Protein AF-A0AAE4AV54-F1 (afdb_monomer_lite)

Secondary structure (DSSP, 8-state):
-PPP--EEEEE-S-HHHHHHHHHHHHHTTS-SEEEEESSHHHHHHHHHHH--SEEEE-PPS-HHHHHHHHHHHHTT--EEEEE--TT-TT---EEEESS--S-HHHHHHHHHHTTPBP-

Foldseek 3Di:
DPDQQQEEEEADLDPVVLVLVVVLCVVLVSHPYYQYHNHLVSSVVSCVPRNYQEYEHADDDDPSVVVSVVVCVVVVRWYKYWDQPPPDDPADIAIETDRDPDPVVSVCVSCVVSRHDHD

pLDDT: mean 72.79, std 17.17, range [37.59, 92.25]

Organism: NCBI:txid649198

Radius of gyration: 13.61 Å; chains: 1; bounding box: 48×27×31 Å

Sequence (119 aa):
MTQPTNAVLLAVDSEALALELDAAVRELGIADDVLLARTADDAFAALLAGGAHLAMISLAPSAARSRLEQTLQGMAVPILRFVPDASRTKSRAGLEPVNLPFSGETLRSALGRLGFATA

Structure (mmCIF, N/CA/C/O backbone):
data_AF-A0AAE4AV54-F1
#
_entry.id   AF-A0AAE4AV54-F1
#
loop_
_atom_site.group_PDB
_atom_site.id
_atom_site.type_symbol
_atom_site.label_atom_id
_atom_site.label_alt_id
_atom_site.label_comp_id
_atom_site.label_asym_id
_atom_site.label_entity_id
_atom_site.label_seq_id
_atom_site.pdbx_PDB_ins_code
_atom_site.Cartn_x
_atom_site.Cartn_y
_atom_site.Cartn_z
_atom_site.occupancy
_atom_site.B_iso_or_equiv
_atom_site.auth_seq_id
_atom_site.auth_comp_id
_atom_site.auth_asym_id
_atom_site.auth_atom_id
_atom_site.pdbx_PDB_model_num
ATOM 1 N N . MET A 1 1 ? -22.421 6.649 10.307 1.00 39.56 1 MET A N 1
ATOM 2 C CA . MET A 1 1 ? -21.032 7.147 10.338 1.00 39.56 1 MET A CA 1
ATOM 3 C C . MET A 1 1 ? -20.149 5.929 10.150 1.00 39.56 1 MET A C 1
ATOM 5 O O . MET A 1 1 ? -19.983 5.172 11.094 1.00 39.56 1 MET A O 1
ATOM 9 N N . THR A 1 2 ? -19.735 5.635 8.920 1.00 45.75 2 THR A N 1
ATOM 10 C CA . THR A 1 2 ? -18.794 4.541 8.649 1.00 45.75 2 THR A CA 1
ATOM 11 C C . THR A 1 2 ? -17.455 4.953 9.247 1.00 45.75 2 THR A C 1
ATOM 13 O O . THR A 1 2 ? -16.938 6.013 8.896 1.00 45.75 2 THR A O 1
ATOM 16 N N . GLN A 1 3 ? -16.957 4.190 10.223 1.00 46.12 3 GLN A N 1
ATOM 17 C CA . GLN A 1 3 ? -15.603 4.386 10.739 1.00 46.12 3 GLN A CA 1
ATOM 18 C C . GLN A 1 3 ? -14.631 4.419 9.550 1.00 46.12 3 GLN A C 1
ATOM 20 O O . GLN A 1 3 ? -14.842 3.662 8.599 1.00 46.12 3 GLN A O 1
ATOM 25 N N . PRO A 1 4 ? -13.610 5.293 9.559 1.00 52.38 4 PRO A N 1
ATOM 26 C CA . PRO A 1 4 ? -12.551 5.195 8.567 1.00 52.38 4 PRO A CA 1
ATOM 27 C C . PRO A 1 4 ? -11.967 3.786 8.673 1.00 52.38 4 PRO A C 1
ATOM 29 O O . PRO A 1 4 ? -11.591 3.363 9.767 1.00 52.38 4 PRO A O 1
ATOM 32 N N . THR A 1 5 ? -11.967 3.042 7.568 1.00 61.62 5 THR A N 1
ATOM 33 C CA . THR A 1 5 ? -11.397 1.697 7.514 1.00 61.62 5 THR A CA 1
ATOM 34 C C . THR A 1 5 ? -9.952 1.800 7.990 1.00 61.62 5 THR A C 1
ATOM 36 O O . THR A 1 5 ? -9.128 2.457 7.349 1.00 61.62 5 THR A O 1
ATOM 39 N N . ASN A 1 6 ? -9.646 1.223 9.155 1.00 77.50 6 ASN A N 1
ATOM 40 C CA . ASN A 1 6 ? -8.295 1.225 9.704 1.00 77.50 6 ASN A CA 1
ATOM 41 C C . ASN A 1 6 ? -7.469 0.165 8.966 1.00 77.50 6 ASN A C 1
ATOM 43 O O . ASN A 1 6 ? -7.160 -0.883 9.528 1.00 77.50 6 ASN A O 1
ATOM 47 N N . ALA A 1 7 ? -7.206 0.416 7.681 1.00 86.94 7 ALA A N 1
ATOM 48 C CA . ALA A 1 7 ? -6.574 -0.521 6.765 1.00 86.94 7 ALA A CA 1
ATOM 49 C C . ALA A 1 7 ? -5.189 -0.039 6.320 1.00 86.94 7 ALA A C 1
ATOM 51 O O . ALA A 1 7 ? -4.997 1.151 6.038 1.00 86.94 7 ALA A O 1
ATOM 52 N N . VAL A 1 8 ? -4.239 -0.967 6.233 1.00 88.44 8 VAL A N 1
ATOM 53 C CA . VAL A 1 8 ? -2.893 -0.740 5.687 1.00 88.44 8 VAL A CA 1
ATOM 54 C C . VAL A 1 8 ? -2.779 -1.402 4.322 1.00 88.44 8 VAL A C 1
ATOM 56 O O . VAL A 1 8 ? -3.096 -2.577 4.172 1.00 88.44 8 VAL A O 1
ATOM 59 N N . LEU A 1 9 ? -2.266 -0.666 3.338 1.00 91.06 9 LEU A N 1
ATOM 60 C CA . LEU A 1 9 ? -1.939 -1.203 2.021 1.00 91.06 9 LEU A CA 1
ATOM 61 C C . LEU A 1 9 ? -0.507 -1.748 2.009 1.00 91.06 9 LEU A C 1
ATOM 63 O O . LEU A 1 9 ? 0.449 -0.996 2.197 1.00 91.06 9 LEU A O 1
ATOM 67 N N . LEU A 1 10 ? -0.353 -3.040 1.732 1.00 90.75 10 LEU A N 1
ATOM 68 C CA . LEU A 1 10 ? 0.925 -3.713 1.513 1.00 90.75 10 LEU A CA 1
ATOM 69 C C . LEU A 1 10 ? 1.108 -3.988 0.017 1.00 90.75 10 LEU A C 1
ATOM 71 O O . LEU A 1 10 ? 0.679 -5.019 -0.486 1.00 90.75 10 LEU A O 1
ATOM 75 N N . ALA A 1 11 ? 1.777 -3.091 -0.702 1.00 91.94 11 ALA A N 1
ATOM 76 C CA . ALA A 1 11 ? 2.137 -3.286 -2.104 1.00 91.94 11 ALA A CA 1
ATOM 77 C C . ALA A 1 11 ? 3.519 -3.963 -2.205 1.00 91.94 11 ALA A C 1
ATOM 79 O O . ALA A 1 11 ? 4.556 -3.293 -2.259 1.00 91.94 11 ALA A O 1
ATOM 80 N N . VAL A 1 12 ? 3.546 -5.297 -2.190 1.00 88.81 12 VAL A N 1
ATOM 81 C CA . VAL A 1 12 ? 4.761 -6.109 -2.016 1.00 88.81 12 VAL A CA 1
ATOM 82 C C . VAL A 1 12 ? 4.764 -7.289 -2.993 1.00 88.81 12 VAL A C 1
ATOM 84 O O . VAL A 1 12 ? 3.879 -8.148 -2.954 1.00 88.81 12 VAL A O 1
ATOM 87 N N . ASP A 1 13 ? 5.781 -7.375 -3.853 1.00 86.12 13 ASP A N 1
ATOM 88 C CA . ASP A 1 13 ? 5.915 -8.479 -4.815 1.00 86.12 13 ASP A CA 1
ATOM 89 C C . ASP A 1 13 ? 6.401 -9.786 -4.156 1.00 86.12 13 ASP A C 1
ATOM 91 O O . ASP A 1 13 ? 6.038 -10.874 -4.598 1.00 86.12 13 ASP A O 1
ATOM 95 N N . SER A 1 14 ? 7.147 -9.691 -3.050 1.00 84.12 14 SER A N 1
ATOM 96 C CA . SER A 1 14 ? 7.661 -10.843 -2.300 1.00 84.12 14 SER A CA 1
ATOM 97 C C . SER A 1 14 ? 6.640 -11.414 -1.308 1.00 84.12 14 SER A C 1
ATOM 99 O O . SER A 1 14 ? 6.074 -10.700 -0.480 1.00 84.12 14 SER A O 1
ATOM 101 N N . GLU A 1 15 ? 6.402 -12.728 -1.359 1.00 85.44 15 GLU A N 1
ATOM 102 C CA . GLU A 1 15 ? 5.512 -13.445 -0.430 1.00 85.44 15 GLU A CA 1
ATOM 103 C C . GLU A 1 15 ? 6.001 -13.458 1.004 1.00 85.44 15 GLU A C 1
ATOM 105 O O . GLU A 1 15 ? 5.231 -13.145 1.907 1.00 85.44 15 GLU A O 1
ATOM 110 N N . ALA A 1 16 ? 7.280 -13.764 1.200 1.00 82.19 16 ALA A N 1
ATOM 111 C CA . ALA A 1 16 ? 7.869 -13.793 2.528 1.00 82.19 16 ALA A CA 1
ATOM 112 C C . ALA A 1 16 ? 7.736 -12.424 3.208 1.00 82.19 16 ALA A C 1
ATOM 114 O O . ALA A 1 16 ? 7.244 -12.337 4.329 1.00 82.19 16 ALA A O 1
ATOM 115 N N . LEU A 1 17 ? 8.063 -11.349 2.481 1.00 78.75 17 LEU A N 1
ATOM 116 C CA . LEU A 1 17 ? 7.977 -9.992 3.014 1.00 78.75 17 LEU A CA 1
ATOM 117 C C . LEU A 1 17 ? 6.527 -9.577 3.301 1.00 78.75 17 LEU A C 1
ATOM 119 O O . LEU A 1 17 ? 6.264 -8.940 4.315 1.00 78.75 17 LEU A O 1
ATOM 123 N N . ALA A 1 18 ? 5.576 -9.953 2.442 1.00 85.12 18 ALA A N 1
ATOM 124 C CA . ALA A 1 18 ? 4.158 -9.694 2.680 1.00 85.12 18 ALA A CA 1
ATOM 125 C C . ALA A 1 18 ? 3.657 -10.345 3.980 1.00 85.12 18 ALA A C 1
ATOM 127 O O . ALA A 1 18 ? 2.972 -9.687 4.759 1.00 85.12 18 ALA A O 1
ATOM 128 N N . LEU A 1 19 ? 4.029 -11.605 4.228 1.00 85.19 19 LEU A N 1
ATOM 129 C CA . LEU A 1 19 ? 3.662 -12.330 5.448 1.00 85.19 19 LEU A CA 1
ATOM 130 C C . LEU A 1 19 ? 4.308 -11.717 6.694 1.00 85.19 19 LEU A C 1
ATOM 132 O O . LEU A 1 19 ? 3.638 -11.549 7.710 1.00 85.19 19 LEU A O 1
ATOM 136 N N . GLU A 1 20 ? 5.591 -11.351 6.616 1.00 82.12 20 GLU A N 1
ATOM 137 C CA . GLU A 1 20 ? 6.290 -10.688 7.722 1.00 82.12 20 GLU A CA 1
ATOM 138 C C . GLU A 1 20 ? 5.639 -9.344 8.077 1.00 82.12 20 GLU A C 1
ATOM 140 O O . GLU A 1 20 ? 5.480 -9.026 9.256 1.00 82.12 20 GLU A O 1
ATOM 145 N N . LEU A 1 21 ? 5.225 -8.566 7.073 1.00 79.75 21 LEU A N 1
ATOM 146 C CA . LEU A 1 21 ? 4.590 -7.265 7.285 1.00 79.75 21 LEU A CA 1
ATOM 147 C C . LEU A 1 21 ? 3.139 -7.365 7.744 1.00 79.75 21 LEU A C 1
ATOM 149 O O . LEU A 1 21 ? 2.743 -6.581 8.601 1.00 79.75 21 LEU A O 1
ATOM 153 N N . ASP A 1 22 ? 2.353 -8.308 7.226 1.00 85.62 22 ASP A N 1
ATOM 154 C CA . ASP A 1 22 ? 0.996 -8.553 7.729 1.00 85.62 22 ASP A CA 1
ATOM 155 C C . ASP A 1 22 ? 1.038 -8.959 9.209 1.00 85.62 22 ASP A C 1
ATOM 157 O O . ASP A 1 22 ? 0.364 -8.342 10.038 1.00 85.62 22 ASP A O 1
ATOM 161 N N . ALA A 1 23 ? 1.911 -9.909 9.566 1.00 82.38 23 ALA A N 1
ATOM 162 C CA . ALA A 1 23 ? 2.103 -10.317 10.954 1.00 82.38 23 ALA A CA 1
ATOM 163 C C . ALA A 1 23 ? 2.517 -9.129 11.832 1.00 82.38 23 ALA A C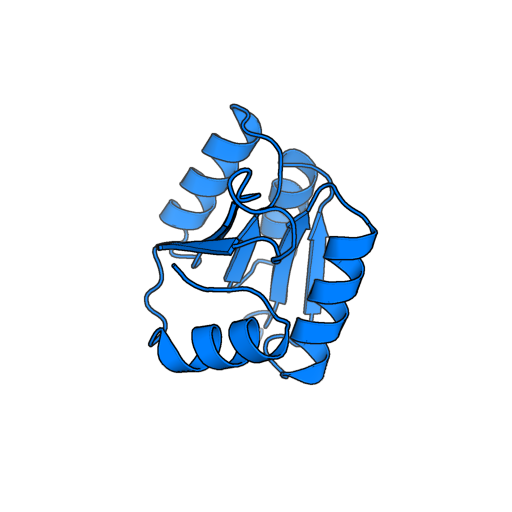 1
ATOM 165 O O . ALA A 1 23 ? 1.948 -8.916 12.900 1.00 82.38 23 ALA A O 1
ATOM 166 N N . ALA A 1 24 ? 3.453 -8.309 11.355 1.00 77.44 24 ALA A N 1
ATOM 167 C CA . ALA A 1 24 ? 3.897 -7.117 12.058 1.00 77.44 24 ALA A CA 1
ATOM 168 C C . ALA A 1 24 ? 2.787 -6.093 12.304 1.00 77.44 24 ALA A C 1
ATOM 170 O O . ALA A 1 24 ? 2.669 -5.558 13.405 1.00 77.44 24 ALA A O 1
ATOM 171 N N . VAL A 1 25 ? 1.992 -5.799 11.273 1.00 80.69 25 VAL A N 1
ATOM 172 C CA . VAL A 1 25 ? 0.891 -4.833 11.345 1.00 80.69 25 VAL A CA 1
ATOM 173 C C . VAL A 1 25 ? -0.131 -5.272 12.387 1.00 80.69 25 VAL A C 1
ATOM 175 O O . VAL A 1 25 ? -0.570 -4.440 13.185 1.00 80.69 25 VAL A O 1
ATOM 178 N N . ARG A 1 26 ? -0.445 -6.570 12.427 1.00 81.62 26 ARG A N 1
ATOM 179 C CA . ARG A 1 26 ? -1.384 -7.157 13.391 1.00 81.62 26 ARG A CA 1
ATOM 180 C C . ARG A 1 26 ? -0.819 -7.193 14.810 1.00 81.62 26 ARG A C 1
ATOM 182 O O . ARG A 1 26 ? -1.476 -6.718 15.730 1.00 81.62 26 ARG A O 1
ATOM 189 N N . GLU A 1 27 ? 0.404 -7.693 14.988 1.00 76.88 27 GLU A N 1
ATOM 190 C CA . GLU A 1 27 ? 1.081 -7.786 16.296 1.00 76.88 27 GLU A CA 1
ATOM 191 C C . GLU A 1 27 ? 1.244 -6.413 16.962 1.00 76.88 27 GLU A C 1
ATOM 193 O O . GLU A 1 27 ? 1.131 -6.274 18.180 1.00 76.88 27 GLU A O 1
ATOM 198 N N . LEU A 1 28 ? 1.511 -5.379 16.163 1.00 73.12 28 LEU A N 1
ATOM 199 C CA . LEU A 1 28 ? 1.708 -4.013 16.644 1.00 73.12 28 LEU A CA 1
ATOM 200 C C . LEU A 1 28 ? 0.403 -3.209 16.730 1.00 73.12 28 LEU A C 1
ATOM 202 O O . LEU A 1 28 ? 0.442 -2.060 17.172 1.00 73.12 28 LEU A O 1
ATOM 206 N N . GLY A 1 29 ? -0.729 -3.783 16.310 1.00 77.38 29 GLY A N 1
ATOM 207 C CA . GLY A 1 29 ? -2.029 -3.111 16.300 1.00 77.38 29 GLY A CA 1
ATOM 208 C C . GLY A 1 29 ? -2.060 -1.862 15.415 1.00 77.38 29 GLY A C 1
ATOM 209 O O . GLY A 1 29 ? -2.746 -0.896 15.746 1.00 77.38 29 GLY A O 1
ATOM 210 N N . ILE A 1 30 ? -1.284 -1.849 14.324 1.00 75.75 30 ILE A N 1
ATOM 211 C CA . ILE A 1 30 ? -1.205 -0.706 13.400 1.00 75.75 30 ILE A CA 1
ATOM 212 C C . ILE A 1 30 ? -2.511 -0.578 12.605 1.00 75.75 30 ILE A C 1
ATOM 214 O O . ILE A 1 30 ? -2.985 0.533 12.383 1.00 75.75 30 ILE A O 1
ATOM 218 N N . ALA A 1 31 ? -3.104 -1.702 12.200 1.00 80.44 31 ALA A N 1
ATOM 219 C CA . ALA A 1 31 ? -4.337 -1.749 11.423 1.00 80.44 31 ALA A CA 1
ATOM 220 C C . ALA A 1 31 ? -5.190 -2.956 11.813 1.00 80.44 31 ALA A C 1
ATOM 222 O O . ALA A 1 31 ? -4.657 -3.976 12.250 1.00 80.44 31 ALA A O 1
ATOM 223 N N . ASP A 1 32 ? -6.501 -2.825 11.628 1.00 80.88 32 ASP A N 1
ATOM 224 C CA . ASP A 1 32 ? -7.456 -3.930 11.791 1.00 80.88 32 ASP A CA 1
ATOM 225 C C . ASP A 1 32 ? -7.527 -4.773 10.508 1.00 80.88 32 ASP A C 1
ATOM 227 O O . ASP A 1 32 ? -7.731 -5.983 10.553 1.00 80.88 32 ASP A O 1
ATOM 231 N N . ASP A 1 33 ? -7.284 -4.125 9.363 1.00 86.56 33 ASP A N 1
ATOM 232 C CA . ASP A 1 33 ? -7.322 -4.744 8.044 1.00 86.56 33 ASP A CA 1
ATOM 233 C C . ASP A 1 33 ? -6.017 -4.513 7.266 1.00 86.56 33 ASP A C 1
ATOM 235 O O . ASP A 1 33 ? -5.343 -3.482 7.397 1.00 86.56 33 ASP A O 1
ATOM 239 N N . VAL A 1 34 ? -5.650 -5.495 6.447 1.00 87.69 34 VAL A N 1
ATOM 240 C CA . VAL A 1 34 ? -4.443 -5.467 5.622 1.00 87.69 34 VAL A CA 1
ATOM 241 C C . VAL A 1 34 ? -4.827 -5.761 4.182 1.00 87.69 34 VAL A C 1
ATOM 243 O O . VAL A 1 34 ? -5.195 -6.878 3.821 1.00 87.69 34 VAL A O 1
ATOM 246 N N . LEU A 1 35 ? -4.670 -4.746 3.340 1.00 90.31 35 LEU A N 1
ATOM 247 C CA . LEU A 1 35 ? -4.873 -4.831 1.906 1.00 90.31 35 LEU A CA 1
ATOM 248 C C . LEU A 1 35 ? -3.562 -5.270 1.257 1.00 90.31 35 LEU A C 1
ATOM 250 O O . LEU A 1 35 ? -2.663 -4.459 1.036 1.00 90.31 35 LEU A O 1
ATOM 254 N N . LEU A 1 36 ? -3.426 -6.563 0.980 1.00 89.94 36 LEU A N 1
ATOM 255 C CA . LEU A 1 36 ? -2.249 -7.094 0.301 1.00 89.94 36 LEU A CA 1
ATOM 256 C C . LEU A 1 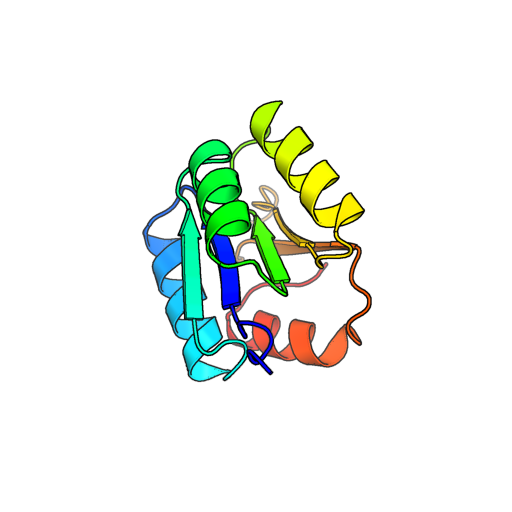36 ? -2.386 -6.945 -1.214 1.00 89.94 36 LEU A C 1
ATOM 258 O O . LEU A 1 36 ? -3.346 -7.437 -1.795 1.00 89.94 36 LEU A O 1
ATOM 262 N N . ALA A 1 37 ? -1.374 -6.351 -1.841 1.00 92.25 37 ALA A N 1
ATOM 263 C CA . ALA A 1 37 ? -1.285 -6.192 -3.279 1.00 92.25 37 ALA A CA 1
ATOM 264 C C . ALA A 1 37 ? 0.068 -6.644 -3.831 1.00 92.25 37 ALA A C 1
ATOM 266 O O . ALA A 1 37 ? 1.131 -6.196 -3.398 1.00 92.25 37 ALA A O 1
ATOM 267 N N . ARG A 1 38 ? 0.032 -7.511 -4.846 1.00 89.69 38 ARG A N 1
ATOM 268 C CA . ARG A 1 38 ? 1.239 -8.051 -5.507 1.00 89.69 38 ARG A CA 1
ATOM 269 C C . ARG A 1 38 ? 1.775 -7.182 -6.631 1.00 89.69 38 ARG A C 1
ATOM 271 O O . ARG A 1 38 ? 2.910 -7.348 -7.069 1.00 89.69 38 ARG A O 1
ATOM 278 N N . THR A 1 39 ? 0.942 -6.279 -7.130 1.00 90.19 39 THR A N 1
ATOM 279 C CA . THR A 1 39 ? 1.267 -5.386 -8.237 1.00 90.19 39 THR A CA 1
ATOM 280 C C . THR A 1 39 ? 0.757 -3.987 -7.931 1.00 90.19 39 THR A C 1
ATOM 282 O O . THR A 1 39 ? -0.065 -3.790 -7.039 1.00 90.19 39 THR A O 1
ATOM 285 N N . ALA A 1 40 ? 1.240 -2.995 -8.678 1.00 90.19 40 ALA A N 1
ATOM 286 C CA . ALA A 1 40 ? 0.760 -1.629 -8.514 1.00 90.19 40 ALA A CA 1
ATOM 287 C C . ALA A 1 40 ? -0.720 -1.493 -8.908 1.00 90.19 40 ALA A C 1
ATOM 289 O O . ALA A 1 40 ? -1.425 -0.691 -8.312 1.00 90.19 40 ALA A O 1
ATOM 290 N N . ASP A 1 41 ? -1.185 -2.279 -9.882 1.00 89.81 41 ASP A N 1
ATOM 291 C CA . ASP A 1 41 ? -2.580 -2.275 -10.335 1.00 89.81 41 ASP A CA 1
ATOM 292 C C . ASP A 1 41 ? -3.518 -2.862 -9.271 1.00 89.81 41 ASP A C 1
ATOM 294 O O . ASP A 1 41 ? -4.516 -2.250 -8.903 1.00 89.81 41 ASP A O 1
ATOM 298 N N . ASP A 1 42 ? -3.111 -3.984 -8.676 1.00 91.06 42 ASP A N 1
ATOM 299 C CA . ASP A 1 42 ? -3.816 -4.619 -7.559 1.00 91.06 42 ASP A CA 1
ATOM 300 C C . ASP A 1 42 ? -3.883 -3.680 -6.340 1.00 91.06 42 ASP A C 1
ATOM 302 O O . ASP A 1 42 ? -4.926 -3.517 -5.709 1.00 91.06 42 ASP A O 1
ATOM 306 N N . ALA A 1 43 ? -2.793 -2.946 -6.086 1.00 91.00 43 ALA A N 1
ATOM 307 C CA . ALA A 1 43 ? -2.728 -1.945 -5.028 1.00 91.00 43 ALA A CA 1
ATOM 308 C C . ALA A 1 43 ? -3.676 -0.769 -5.288 1.00 91.00 43 ALA A C 1
ATOM 310 O O . ALA A 1 43 ? -4.312 -0.276 -4.359 1.00 91.00 43 ALA A O 1
ATOM 311 N N . PHE A 1 44 ? -3.806 -0.342 -6.546 1.00 88.38 44 PHE A N 1
ATOM 312 C CA . PHE A 1 44 ? -4.798 0.650 -6.953 1.00 88.38 44 PHE A CA 1
ATOM 313 C C . PHE A 1 44 ? -6.225 0.146 -6.736 1.00 88.38 44 PHE A C 1
ATOM 315 O O . PHE A 1 44 ? -7.045 0.873 -6.176 1.00 88.38 44 PHE A O 1
ATOM 322 N N . ALA A 1 45 ? -6.523 -1.088 -7.146 1.00 88.12 45 ALA A N 1
ATOM 323 C CA . ALA A 1 45 ? -7.842 -1.682 -6.964 1.00 88.12 45 ALA A CA 1
ATOM 324 C C . ALA A 1 45 ? -8.213 -1.786 -5.475 1.00 88.12 45 ALA A C 1
ATOM 326 O O . ALA A 1 45 ? -9.308 -1.378 -5.083 1.00 88.12 45 ALA A O 1
ATOM 327 N N . ALA A 1 46 ? -7.282 -2.245 -4.636 1.00 86.88 46 ALA A N 1
ATOM 328 C CA . ALA A 1 46 ? -7.477 -2.346 -3.193 1.00 86.88 46 ALA A CA 1
ATOM 329 C C . ALA A 1 46 ? -7.690 -0.970 -2.539 1.00 86.88 46 ALA A C 1
ATOM 331 O O . ALA A 1 46 ? -8.603 -0.787 -1.731 1.00 86.88 46 ALA A O 1
ATOM 332 N N . LEU A 1 47 ? -6.897 0.024 -2.948 1.00 84.88 47 LEU A N 1
ATOM 333 C CA . LEU A 1 47 ? -7.013 1.400 -2.473 1.00 84.88 47 LEU A CA 1
ATOM 334 C C . LEU A 1 47 ? -8.379 2.017 -2.809 1.00 84.88 47 LEU A C 1
ATOM 336 O O . LEU A 1 47 ? -8.957 2.704 -1.969 1.00 84.88 47 LEU A O 1
ATOM 340 N N . LEU A 1 48 ? -8.906 1.751 -4.008 1.00 82.25 48 LEU A N 1
ATOM 341 C CA . LEU A 1 48 ? -10.229 2.216 -4.439 1.00 82.25 48 LEU A CA 1
ATOM 342 C C . LEU A 1 48 ? -11.379 1.495 -3.721 1.00 82.25 48 LEU A C 1
ATOM 344 O O . LEU A 1 48 ? -12.437 2.092 -3.529 1.00 82.25 48 LEU A O 1
ATOM 348 N N . ALA A 1 49 ? -11.191 0.228 -3.343 1.00 78.31 49 ALA A N 1
ATOM 349 C CA . ALA A 1 49 ? -12.232 -0.591 -2.728 1.00 78.31 49 ALA A CA 1
ATOM 350 C C . ALA A 1 49 ? -12.404 -0.329 -1.223 1.00 78.31 49 ALA A C 1
ATOM 352 O O . ALA A 1 49 ? -13.536 -0.282 -0.741 1.00 78.31 49 ALA A O 1
ATOM 353 N N . GLY A 1 50 ? -11.302 -0.178 -0.482 1.00 70.06 50 GLY A N 1
ATOM 354 C CA . GLY A 1 50 ? -11.328 -0.100 0.986 1.00 70.06 50 GLY A CA 1
ATOM 355 C C . GLY A 1 50 ? -10.783 1.197 1.582 1.00 70.06 50 GLY A C 1
ATOM 356 O O . GLY A 1 50 ? -11.094 1.513 2.734 1.00 70.06 50 GLY A O 1
ATOM 357 N N . GLY A 1 51 ? -10.000 1.957 0.807 1.00 79.00 51 GLY A N 1
ATOM 358 C CA . GLY A 1 51 ? -9.135 3.009 1.335 1.00 79.00 51 GLY A CA 1
ATOM 359 C C . GLY A 1 51 ? -8.001 2.439 2.198 1.00 79.00 51 GLY A C 1
ATOM 360 O O . GLY A 1 51 ? -8.073 1.323 2.701 1.00 79.00 51 GLY A O 1
ATOM 361 N N . ALA A 1 52 ? -6.928 3.202 2.377 1.00 84.69 52 ALA A N 1
ATOM 362 C CA . ALA A 1 52 ? -5.854 2.853 3.302 1.00 84.69 52 ALA A CA 1
ATOM 363 C C . ALA A 1 52 ? -5.354 4.117 3.993 1.00 84.69 52 ALA A C 1
ATOM 365 O O . ALA A 1 52 ? -5.245 5.167 3.361 1.00 84.69 52 ALA A O 1
ATOM 366 N N . HIS A 1 53 ? -5.039 4.017 5.281 1.00 83.88 53 HIS A N 1
ATOM 367 C CA . HIS A 1 53 ? -4.490 5.140 6.047 1.00 83.88 53 HIS A CA 1
ATOM 368 C C . HIS A 1 53 ? -2.955 5.152 6.053 1.00 83.88 53 HIS A C 1
ATOM 370 O O . HIS A 1 53 ? -2.353 6.115 6.517 1.00 83.88 53 HIS A O 1
ATOM 376 N N . LEU A 1 54 ? -2.323 4.084 5.563 1.00 84.94 54 LEU A N 1
ATOM 377 C CA . LEU A 1 54 ? -0.880 3.931 5.408 1.00 84.94 54 LEU A CA 1
ATOM 378 C C . LEU A 1 54 ? -0.615 2.956 4.257 1.00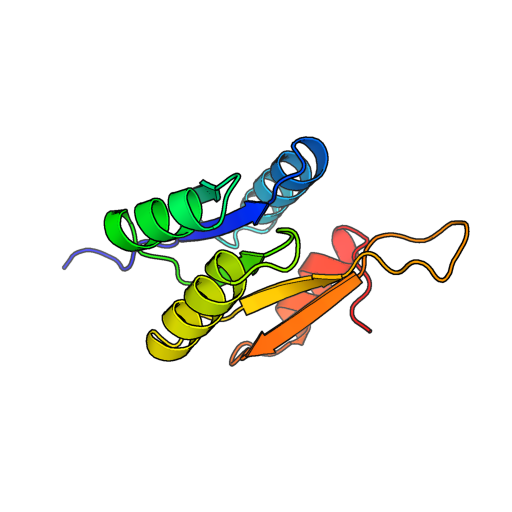 84.94 54 LEU A C 1
ATOM 380 O O . LEU A 1 54 ? -1.304 1.943 4.127 1.00 84.94 54 LEU A O 1
ATOM 384 N N . ALA A 1 55 ? 0.401 3.244 3.447 1.00 88.06 55 ALA A N 1
ATOM 385 C CA . ALA A 1 55 ? 0.858 2.369 2.377 1.00 88.06 55 ALA A CA 1
ATOM 386 C C . ALA A 1 55 ? 2.336 2.004 2.546 1.00 88.06 55 ALA A C 1
ATOM 388 O O . ALA A 1 55 ? 3.191 2.866 2.754 1.00 88.06 55 ALA A O 1
ATOM 389 N N . MET A 1 56 ? 2.647 0.720 2.400 1.00 87.56 56 MET A N 1
ATOM 390 C CA . MET A 1 56 ? 4.004 0.190 2.352 1.00 87.56 56 MET A CA 1
ATOM 391 C C . MET A 1 56 ? 4.269 -0.401 0.968 1.00 87.56 56 MET A C 1
ATOM 393 O O . MET A 1 56 ? 3.521 -1.259 0.507 1.00 87.56 56 MET A O 1
ATOM 397 N N . ILE A 1 57 ? 5.319 0.062 0.291 1.00 88.50 57 ILE A N 1
ATOM 398 C CA . ILE A 1 57 ? 5.595 -0.248 -1.115 1.00 88.50 57 ILE A CA 1
ATOM 399 C C . ILE A 1 57 ? 6.988 -0.864 -1.253 1.00 88.50 57 ILE A C 1
ATOM 401 O O . ILE A 1 57 ? 7.996 -0.185 -1.060 1.00 88.50 57 ILE A O 1
ATOM 405 N N . SER A 1 58 ? 7.046 -2.132 -1.656 1.00 86.81 58 SER A N 1
ATOM 406 C CA . SER A 1 58 ? 8.280 -2.840 -2.036 1.00 86.81 58 SER A CA 1
ATOM 407 C C . SER A 1 58 ? 8.348 -3.190 -3.525 1.00 86.81 58 SER A C 1
ATOM 409 O O . SER A 1 58 ? 9.321 -3.799 -3.954 1.00 86.81 58 SER A O 1
ATOM 411 N N . LEU A 1 59 ? 7.348 -2.798 -4.319 1.00 85.25 59 LEU A N 1
ATOM 412 C CA . LEU A 1 59 ? 7.286 -3.131 -5.744 1.00 85.25 59 LEU A CA 1
ATOM 413 C C . LEU A 1 59 ? 8.499 -2.618 -6.529 1.00 85.25 59 LEU A C 1
ATOM 415 O O . LEU A 1 59 ? 8.994 -1.509 -6.295 1.00 85.25 59 LEU A O 1
ATOM 419 N N . ALA A 1 60 ? 8.900 -3.368 -7.554 1.00 84.12 60 ALA A N 1
ATOM 420 C CA . ALA A 1 60 ? 9.915 -2.934 -8.507 1.00 84.12 60 ALA A CA 1
ATOM 421 C C . ALA A 1 60 ? 9.586 -1.552 -9.127 1.00 84.12 60 ALA A C 1
ATOM 423 O O . ALA A 1 60 ? 8.413 -1.230 -9.374 1.00 84.12 60 ALA A O 1
ATOM 424 N N . PRO A 1 61 ? 10.604 -0.709 -9.387 1.00 81.75 61 PRO A N 1
ATOM 425 C CA . PRO A 1 61 ? 10.407 0.597 -10.008 1.00 81.75 61 PRO A CA 1
ATOM 426 C C . PRO A 1 61 ? 9.730 0.457 -11.377 1.00 81.75 61 PRO A C 1
ATOM 428 O O . PRO A 1 61 ? 10.205 -0.256 -12.256 1.00 81.75 61 PRO A O 1
ATOM 431 N N . SER A 1 62 ? 8.597 1.136 -11.553 1.00 87.50 62 SER A N 1
ATOM 432 C CA . SER A 1 62 ? 7.794 1.105 -12.778 1.00 87.50 62 SER A CA 1
ATOM 433 C C . SER A 1 62 ? 6.903 2.344 -12.870 1.00 87.50 62 SER A C 1
ATOM 435 O O . SER A 1 62 ? 6.610 2.983 -11.860 1.00 87.50 62 SER A O 1
ATOM 437 N N . ALA A 1 63 ? 6.408 2.659 -14.072 1.00 89.12 63 ALA A N 1
ATOM 438 C CA . ALA A 1 63 ? 5.454 3.755 -14.256 1.00 89.12 63 ALA A CA 1
ATOM 439 C C . ALA A 1 63 ? 4.159 3.544 -13.449 1.00 89.12 63 ALA A C 1
ATOM 441 O O . ALA A 1 63 ? 3.592 4.503 -12.930 1.00 89.12 63 ALA A O 1
ATOM 442 N N . ALA A 1 64 ? 3.709 2.292 -13.308 1.00 88.38 64 ALA A N 1
ATOM 443 C CA . ALA A 1 64 ? 2.533 1.948 -12.512 1.00 88.38 64 ALA A CA 1
ATOM 444 C C . ALA A 1 64 ? 2.763 2.222 -11.017 1.00 88.38 64 ALA A C 1
ATOM 446 O O . ALA A 1 64 ? 1.928 2.851 -10.372 1.00 88.38 64 ALA A O 1
ATOM 447 N N . ARG A 1 65 ? 3.935 1.844 -10.490 1.00 88.50 65 ARG A N 1
ATOM 448 C CA . ARG A 1 65 ? 4.340 2.174 -9.117 1.00 88.50 65 ARG A CA 1
ATOM 449 C C . ARG A 1 65 ? 4.406 3.689 -8.895 1.00 88.50 65 ARG A C 1
ATOM 451 O O . ARG A 1 65 ? 3.867 4.174 -7.908 1.00 88.50 65 ARG A O 1
ATOM 458 N N . SER A 1 66 ? 5.018 4.445 -9.808 1.00 89.25 66 SER A N 1
ATOM 459 C CA . SER A 1 66 ? 5.100 5.907 -9.670 1.00 89.25 66 SER A CA 1
ATOM 460 C C . SER A 1 66 ? 3.721 6.566 -9.655 1.00 89.25 66 SER A C 1
ATOM 462 O O . SER A 1 66 ? 3.497 7.483 -8.870 1.00 89.25 66 SER A O 1
ATOM 464 N N . ARG A 1 67 ? 2.781 6.079 -10.476 1.00 89.88 67 ARG A N 1
ATOM 465 C CA . ARG A 1 67 ? 1.385 6.539 -10.445 1.00 89.88 67 ARG A CA 1
ATOM 466 C C . ARG A 1 67 ? 0.716 6.219 -9.110 1.00 89.88 67 ARG A C 1
ATOM 468 O O . ARG A 1 67 ? 0.049 7.089 -8.568 1.00 89.88 67 ARG A O 1
ATOM 475 N N . LEU A 1 68 ? 0.932 5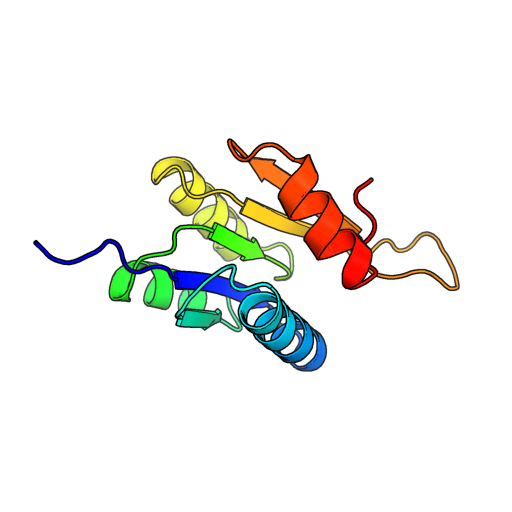.020 -8.565 1.00 89.00 68 LEU A N 1
ATOM 476 C CA . LEU A 1 68 ? 0.402 4.626 -7.254 1.00 89.00 68 LEU A CA 1
ATOM 477 C C . LEU A 1 68 ? 0.911 5.561 -6.153 1.00 89.00 68 LEU A C 1
ATOM 479 O O . LEU A 1 68 ? 0.116 6.095 -5.384 1.00 89.00 68 LEU A O 1
ATOM 483 N N . GLU A 1 69 ? 2.222 5.809 -6.116 1.00 88.38 69 GLU A N 1
ATOM 484 C CA . GLU A 1 69 ? 2.839 6.737 -5.161 1.00 88.38 69 GLU A CA 1
ATOM 485 C C . GLU A 1 69 ? 2.252 8.154 -5.294 1.00 88.38 69 GLU A C 1
ATOM 487 O O . GLU A 1 69 ? 1.907 8.771 -4.288 1.00 88.38 69 GLU A O 1
ATOM 492 N N . GLN A 1 70 ? 2.069 8.655 -6.521 1.00 88.25 70 GLN A N 1
ATOM 493 C CA . GLN A 1 70 ? 1.448 9.963 -6.769 1.00 88.25 70 GLN A CA 1
ATOM 494 C C . GLN A 1 70 ? -0.012 10.025 -6.306 1.00 88.25 70 GLN A C 1
ATOM 496 O O . GLN A 1 70 ? -0.423 11.022 -5.712 1.00 88.25 70 GLN A O 1
ATOM 501 N N . THR A 1 71 ? -0.800 8.977 -6.548 1.00 88.62 71 THR A N 1
ATOM 502 C CA . THR A 1 71 ? -2.191 8.918 -6.084 1.00 88.62 71 THR A CA 1
ATOM 503 C C . THR A 1 71 ? -2.264 8.908 -4.564 1.00 88.62 71 THR A C 1
ATOM 505 O O . THR A 1 71 ? -3.010 9.697 -3.991 1.00 88.62 71 THR A O 1
ATOM 508 N N . LEU A 1 72 ? -1.454 8.081 -3.901 1.00 87.06 72 LEU A N 1
ATOM 509 C CA . LEU A 1 72 ? -1.387 8.025 -2.440 1.00 87.06 72 LEU A CA 1
ATOM 510 C C . LEU A 1 72 ? -1.008 9.387 -1.840 1.00 87.06 72 LEU A C 1
ATOM 512 O O . LEU A 1 72 ? -1.653 9.838 -0.896 1.00 87.06 72 LEU A O 1
ATOM 516 N N . GLN A 1 73 ? -0.044 10.091 -2.443 1.00 85.88 73 GLN A N 1
ATOM 517 C CA . GLN A 1 73 ? 0.311 11.460 -2.050 1.00 85.88 73 GLN A CA 1
ATOM 518 C C . GLN A 1 73 ? -0.854 12.439 -2.236 1.00 85.88 73 GLN A C 1
ATOM 520 O O . GLN A 1 73 ? -1.119 13.243 -1.343 1.00 85.88 73 GLN A O 1
ATOM 525 N N . GLY A 1 74 ? -1.572 12.359 -3.361 1.00 82.31 74 GLY A N 1
ATOM 526 C CA . GLY A 1 74 ? -2.755 13.183 -3.623 1.00 82.31 74 GLY A CA 1
ATOM 527 C C . GLY A 1 74 ? -3.898 12.942 -2.631 1.00 82.31 74 GLY A C 1
ATOM 528 O O . GLY A 1 74 ? -4.670 13.854 -2.354 1.00 82.31 74 GLY A O 1
ATOM 529 N N . MET A 1 75 ? -3.973 11.742 -2.054 1.00 83.69 75 MET A N 1
ATOM 530 C CA . MET A 1 75 ? -4.931 11.385 -1.004 1.00 83.69 75 MET A CA 1
ATOM 531 C C . MET A 1 75 ? -4.397 11.619 0.418 1.00 83.69 75 MET A C 1
ATOM 533 O O . MET A 1 75 ? -5.057 11.239 1.382 1.00 83.69 75 MET A O 1
ATOM 537 N N . ALA A 1 76 ? -3.210 12.222 0.557 1.00 82.81 76 ALA A N 1
ATOM 538 C CA . ALA A 1 76 ? -2.511 12.419 1.827 1.00 82.81 76 ALA A CA 1
ATOM 539 C C . ALA A 1 76 ? -2.275 11.118 2.626 1.00 82.81 76 ALA A C 1
ATOM 541 O O . ALA A 1 76 ? -2.172 11.147 3.853 1.00 82.81 76 ALA A O 1
ATOM 542 N N . VAL A 1 77 ? -2.165 9.979 1.933 1.00 83.31 77 VAL A N 1
ATOM 543 C CA . VAL A 1 77 ? -1.835 8.692 2.548 1.00 83.31 77 VAL A CA 1
ATOM 544 C C . VAL A 1 77 ? -0.319 8.610 2.748 1.00 83.31 77 VAL A C 1
ATOM 546 O O . VAL A 1 77 ? 0.428 8.753 1.775 1.00 83.31 77 VAL A O 1
ATOM 549 N N . PRO A 1 78 ? 0.164 8.368 3.978 1.00 80.75 78 PRO A N 1
ATOM 550 C CA . PRO A 1 78 ? 1.576 8.164 4.237 1.00 80.75 78 PRO A CA 1
ATOM 551 C C . PRO A 1 78 ? 2.141 6.952 3.496 1.00 80.75 78 PRO A C 1
ATOM 553 O O . PRO A 1 78 ? 1.503 5.903 3.417 1.00 80.75 78 PRO A O 1
ATOM 556 N N . ILE A 1 79 ? 3.368 7.094 2.986 1.00 83.88 79 ILE A N 1
ATOM 557 C CA . ILE A 1 79 ? 4.042 6.064 2.186 1.00 83.88 79 ILE A CA 1
ATOM 558 C C . ILE A 1 79 ? 5.390 5.698 2.808 1.00 83.88 79 ILE A C 1
ATOM 560 O O . ILE A 1 79 ? 6.237 6.569 3.041 1.00 83.88 79 ILE A O 1
ATOM 564 N N . LEU A 1 80 ? 5.599 4.397 2.991 1.00 81.50 80 LEU A N 1
ATOM 565 C CA . LEU A 1 80 ? 6.874 3.770 3.325 1.00 81.50 80 LEU A CA 1
ATOM 566 C C . LEU A 1 80 ? 7.379 2.952 2.137 1.00 81.50 80 LEU A C 1
ATOM 568 O O . LEU A 1 80 ? 6.655 2.103 1.621 1.00 81.50 80 LEU A O 1
ATOM 572 N N . ARG A 1 81 ? 8.620 3.170 1.708 1.00 77.62 81 ARG A N 1
ATOM 573 C CA . ARG A 1 81 ? 9.252 2.388 0.639 1.00 77.62 81 ARG A CA 1
ATOM 574 C C . ARG A 1 81 ? 10.243 1.401 1.213 1.00 77.62 81 ARG A C 1
ATOM 576 O O . ARG A 1 81 ? 11.127 1.800 1.960 1.00 77.62 81 ARG A O 1
ATOM 583 N N . PHE A 1 82 ? 10.176 0.152 0.777 1.00 70.38 82 PHE A N 1
ATOM 584 C CA . PHE A 1 82 ? 11.291 -0.768 0.961 1.00 70.38 82 PHE A CA 1
ATOM 585 C C . PHE A 1 82 ? 12.349 -0.475 -0.086 1.00 70.38 82 PHE A C 1
ATOM 587 O O . PHE A 1 82 ? 12.074 -0.466 -1.291 1.00 70.38 82 PHE A O 1
ATOM 594 N N . VAL A 1 83 ? 13.563 -0.237 0.387 1.00 62.75 83 VAL A N 1
ATOM 595 C CA . VAL A 1 83 ? 14.738 -0.130 -0.461 1.00 62.75 83 VAL A CA 1
ATOM 596 C C . VAL A 1 83 ? 15.648 -1.297 -0.106 1.00 62.75 83 VAL A C 1
ATOM 598 O O . VAL A 1 83 ? 16.147 -1.376 1.022 1.00 62.75 83 VAL A O 1
ATOM 601 N N . PRO A 1 84 ? 15.818 -2.268 -1.022 1.00 49.66 84 PRO A N 1
ATOM 602 C CA . PRO A 1 84 ? 16.805 -3.311 -0.825 1.00 49.66 84 PRO A CA 1
ATOM 603 C C . PRO A 1 84 ? 18.186 -2.649 -0.847 1.00 49.66 84 PRO A C 1
ATOM 605 O O . PRO A 1 84 ? 18.664 -2.223 -1.897 1.00 49.66 84 PRO A O 1
ATOM 608 N N . ASP A 1 85 ? 18.813 -2.517 0.322 1.00 48.88 85 ASP A N 1
ATOM 609 C CA . ASP A 1 85 ? 20.170 -1.995 0.421 1.00 48.88 85 ASP A CA 1
ATOM 610 C C . ASP A 1 85 ? 21.147 -3.059 -0.093 1.00 48.88 85 ASP A C 1
ATOM 612 O O . ASP A 1 85 ? 21.353 -4.107 0.519 1.00 48.88 85 ASP A O 1
ATOM 616 N N . ALA A 1 86 ? 21.729 -2.811 -1.265 1.00 41.91 86 ALA A N 1
ATOM 617 C CA . ALA A 1 86 ? 22.695 -3.710 -1.888 1.00 41.91 86 ALA A CA 1
ATOM 618 C C . ALA A 1 86 ? 24.097 -3.639 -1.242 1.00 41.91 86 ALA A C 1
ATOM 620 O O . ALA A 1 86 ? 25.011 -4.317 -1.714 1.00 41.91 86 ALA A O 1
ATOM 621 N N . SER A 1 87 ? 24.305 -2.834 -0.190 1.00 43.12 87 SER A N 1
ATOM 622 C CA . SER A 1 87 ? 25.651 -2.455 0.265 1.00 43.12 87 SER A CA 1
ATOM 623 C C . SER A 1 87 ? 26.176 -3.191 1.496 1.00 43.12 87 SER A C 1
ATOM 625 O O . SER A 1 87 ? 27.317 -2.936 1.888 1.00 43.12 87 SER A O 1
ATOM 627 N N . ARG A 1 88 ? 25.459 -4.150 2.099 1.00 37.59 88 ARG A N 1
ATOM 628 C CA . ARG A 1 88 ? 26.072 -5.021 3.122 1.00 37.59 88 ARG A CA 1
ATOM 629 C C . ARG A 1 88 ? 25.622 -6.469 3.052 1.00 37.59 88 ARG A C 1
ATOM 631 O O . ARG A 1 88 ? 24.513 -6.834 3.431 1.00 37.59 88 ARG A O 1
ATOM 638 N N . THR A 1 89 ? 26.591 -7.321 2.742 1.00 40.50 89 THR A N 1
ATOM 639 C CA . THR A 1 89 ? 26.718 -8.677 3.277 1.00 40.50 89 THR A CA 1
ATOM 640 C C . THR A 1 89 ? 26.374 -8.673 4.779 1.00 40.50 89 THR A C 1
ATOM 642 O O . THR A 1 89 ? 27.224 -8.347 5.601 1.00 40.50 89 THR A O 1
ATOM 645 N N . LYS A 1 90 ? 25.119 -9.033 5.116 1.00 42.44 90 LYS A N 1
ATOM 646 C CA . LYS A 1 90 ? 24.542 -9.403 6.438 1.00 42.44 90 LYS A CA 1
ATOM 647 C C . LYS A 1 90 ? 23.421 -8.552 7.073 1.00 42.44 90 LYS A C 1
ATOM 649 O O . LYS A 1 90 ? 22.906 -9.024 8.082 1.00 42.44 90 LYS A O 1
ATOM 654 N N . SER A 1 91 ? 22.937 -7.429 6.534 1.00 38.53 91 SER A N 1
ATOM 655 C CA . SER A 1 91 ? 21.849 -6.690 7.224 1.00 38.53 91 SER A CA 1
ATOM 656 C C . SER A 1 91 ? 20.727 -6.205 6.309 1.00 38.53 91 SER A C 1
ATOM 658 O O . SER A 1 91 ? 20.917 -5.256 5.569 1.00 38.53 91 SER A O 1
ATOM 660 N N . ARG A 1 92 ? 19.582 -6.897 6.440 1.00 51.66 92 ARG A N 1
ATOM 661 C CA . ARG A 1 92 ? 18.168 -6.456 6.415 1.00 51.66 92 ARG A CA 1
ATOM 662 C C . ARG A 1 92 ? 17.796 -5.233 5.554 1.00 51.66 92 ARG A C 1
ATOM 664 O O . ARG A 1 92 ? 18.340 -4.152 5.729 1.00 51.66 92 ARG A O 1
ATOM 671 N N . ALA A 1 93 ? 16.782 -5.422 4.700 1.00 52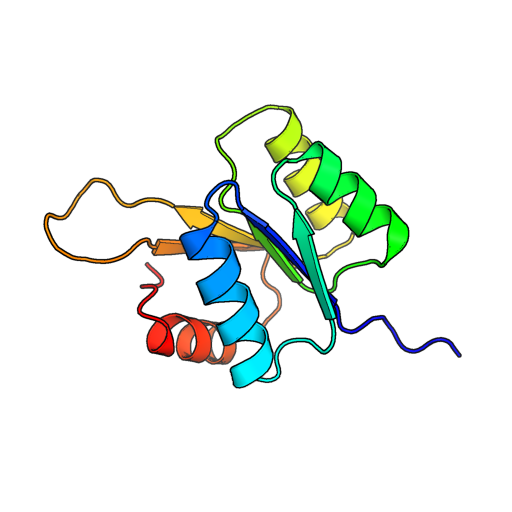.56 93 ALA A N 1
ATOM 672 C CA . ALA A 1 93 ? 16.154 -4.384 3.877 1.00 52.56 93 ALA A CA 1
ATOM 673 C C . ALA A 1 93 ? 15.844 -3.102 4.681 1.00 52.56 93 ALA A C 1
ATOM 675 O O . ALA A 1 93 ? 15.461 -3.175 5.849 1.00 52.56 93 ALA A O 1
ATOM 676 N N . GLY A 1 94 ? 16.030 -1.933 4.063 1.00 56.06 94 GLY A N 1
ATOM 677 C CA . GLY A 1 94 ? 15.760 -0.633 4.680 1.00 56.06 94 GLY A CA 1
ATOM 678 C C . GLY A 1 94 ? 14.372 -0.115 4.313 1.00 56.06 94 GLY A C 1
ATOM 679 O O . GLY A 1 94 ? 13.870 -0.396 3.224 1.00 56.06 94 GLY A O 1
ATOM 680 N N . LEU A 1 95 ? 13.752 0.642 5.217 1.00 60.84 95 LEU A N 1
ATOM 681 C CA . LEU A 1 95 ? 12.485 1.333 4.973 1.00 60.84 95 LEU A CA 1
ATOM 682 C C . LEU A 1 95 ? 12.710 2.844 4.926 1.00 60.84 95 LEU A C 1
ATOM 684 O O . LEU A 1 95 ? 13.128 3.435 5.921 1.00 60.84 95 LEU A O 1
ATOM 688 N N . GLU A 1 96 ? 12.402 3.461 3.787 1.00 63.47 96 GLU A N 1
ATOM 689 C CA . GLU A 1 96 ? 12.524 4.900 3.561 1.00 63.47 96 GLU A CA 1
ATOM 690 C C . GLU A 1 96 ? 11.145 5.584 3.565 1.00 63.47 96 GLU A C 1
ATOM 692 O O . GLU A 1 96 ? 10.258 5.209 2.786 1.00 63.47 96 GLU A O 1
ATOM 697 N N . PRO A 1 97 ? 10.930 6.599 4.419 1.00 59.97 97 PRO A N 1
ATOM 698 C CA . PRO A 1 97 ? 9.700 7.377 4.420 1.00 59.97 97 PRO A CA 1
ATOM 699 C C . PRO A 1 97 ? 9.670 8.359 3.244 1.00 59.97 97 PRO A C 1
ATOM 701 O O . PRO A 1 97 ? 10.618 9.108 3.027 1.00 59.97 97 PRO A O 1
ATOM 704 N N . VAL A 1 98 ? 8.564 8.396 2.497 1.00 62.06 98 VAL A N 1
ATOM 705 C CA . VAL A 1 98 ? 8.415 9.317 1.348 1.00 62.06 98 VAL A CA 1
ATOM 706 C C . VAL A 1 98 ? 7.627 10.562 1.721 1.00 62.06 98 VAL A C 1
ATOM 708 O O . VAL A 1 98 ? 7.954 11.658 1.280 1.00 62.06 98 VAL A O 1
ATOM 711 N N . ASN A 1 99 ? 6.558 10.394 2.501 1.00 59.47 99 ASN A N 1
ATOM 712 C CA . ASN A 1 99 ? 5.669 11.487 2.883 1.00 59.47 99 ASN A CA 1
ATOM 713 C C . ASN A 1 99 ? 4.916 11.117 4.173 1.00 59.47 99 ASN A C 1
ATOM 715 O O . ASN A 1 99 ? 3.769 10.682 4.123 1.00 59.47 99 ASN A O 1
ATOM 719 N N . LEU A 1 100 ? 5.593 11.173 5.325 1.00 55.12 100 LEU A N 1
ATOM 720 C CA . LEU A 1 100 ? 4.998 10.839 6.624 1.00 55.12 100 LEU A CA 1
ATOM 721 C C . LEU A 1 100 ? 4.620 12.109 7.407 1.00 55.12 100 LEU A C 1
ATOM 723 O O . LEU A 1 100 ? 5.512 12.894 7.723 1.00 55.12 100 LEU A O 1
ATOM 727 N N . PRO A 1 101 ? 3.348 12.266 7.827 1.00 46.59 101 PRO A N 1
ATOM 728 C CA . PRO A 1 101 ? 2.966 13.165 8.916 1.00 46.59 101 PRO A CA 1
ATOM 729 C C . PRO A 1 101 ? 3.027 12.486 10.300 1.00 46.59 101 PRO A C 1
ATOM 731 O O . PRO A 1 101 ? 2.845 13.147 11.319 1.00 46.59 101 PRO A O 1
ATOM 734 N N . PHE A 1 102 ? 3.265 11.169 10.361 1.00 47.84 102 PHE A N 1
ATOM 735 C CA . PHE A 1 102 ? 3.396 10.432 11.620 1.00 47.84 102 PHE A CA 1
ATOM 736 C C . PHE A 1 102 ? 4.707 10.789 12.321 1.00 47.84 102 PHE A C 1
ATOM 738 O O . PHE A 1 102 ? 5.768 10.747 11.698 1.00 47.84 102 PHE A O 1
ATOM 745 N N . SER A 1 103 ? 4.644 11.075 13.628 1.00 42.94 103 SER A N 1
ATOM 746 C CA . SER A 1 103 ? 5.825 11.185 14.489 1.00 42.94 103 SER A CA 1
ATOM 747 C C . SER A 1 103 ? 6.681 9.939 14.290 1.00 42.94 103 SER A C 1
ATOM 749 O O . SER A 1 103 ? 6.306 8.842 14.708 1.00 42.94 103 SER A O 1
ATOM 751 N N . GLY A 1 104 ? 7.809 10.108 13.598 1.00 48.88 104 GLY A N 1
ATOM 752 C CA .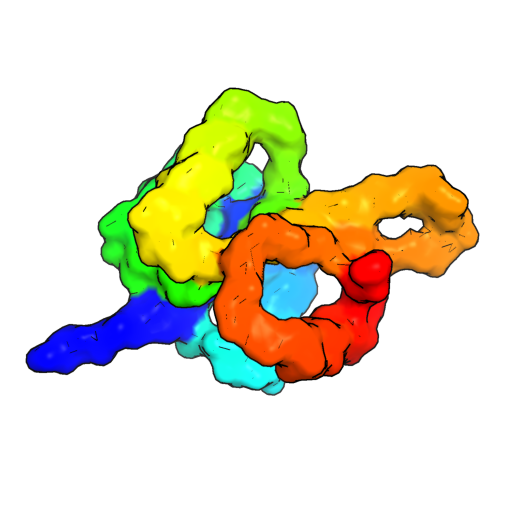 GLY A 1 104 ? 8.613 9.014 13.059 1.00 48.88 104 GLY A CA 1
ATOM 753 C C . GLY A 1 104 ? 9.072 7.993 14.098 1.00 48.88 104 GLY A C 1
ATOM 754 O O . GLY A 1 104 ? 9.482 6.911 13.717 1.00 48.88 104 GLY A O 1
ATOM 755 N N . GLU A 1 105 ? 8.963 8.283 15.393 1.00 46.50 105 GLU A N 1
ATOM 756 C CA . GLU A 1 105 ? 9.420 7.452 16.505 1.00 46.50 105 GLU A CA 1
ATOM 757 C C . GLU A 1 105 ? 8.584 6.180 16.743 1.00 46.50 105 GLU A C 1
ATOM 759 O O . GLU A 1 105 ? 9.154 5.124 17.024 1.00 46.50 105 GLU A O 1
ATOM 764 N N . THR A 1 106 ? 7.256 6.227 16.573 1.00 53.31 106 THR A N 1
ATOM 765 C CA . THR A 1 106 ? 6.387 5.046 16.762 1.00 53.31 106 THR A CA 1
ATOM 766 C C . THR A 1 106 ? 6.568 4.051 15.623 1.00 53.31 106 THR A C 1
ATOM 768 O O . THR A 1 106 ? 6.759 2.858 15.854 1.00 53.31 106 THR A O 1
ATOM 771 N N . LEU A 1 107 ? 6.602 4.558 14.391 1.00 55.44 107 LEU A N 1
ATOM 772 C CA . LEU A 1 107 ? 6.841 3.752 13.202 1.00 55.44 107 LEU A CA 1
ATOM 773 C C . LEU A 1 107 ? 8.289 3.248 13.164 1.00 55.44 107 LEU A C 1
ATOM 775 O O . LEU A 1 107 ? 8.519 2.074 12.919 1.00 55.44 107 LEU A O 1
ATOM 779 N N . ARG A 1 108 ? 9.276 4.072 13.530 1.00 53.38 108 ARG A N 1
ATOM 780 C CA . ARG A 1 108 ? 10.679 3.651 13.697 1.00 53.38 108 ARG A CA 1
ATOM 781 C C . ARG A 1 108 ? 10.851 2.562 14.746 1.00 53.38 108 ARG A C 1
ATOM 783 O O . ARG A 1 108 ? 11.625 1.638 14.524 1.00 53.38 108 ARG A O 1
ATOM 790 N N . SER A 1 109 ? 10.138 2.645 15.865 1.00 52.69 109 SER A N 1
ATOM 791 C CA . SER A 1 109 ? 10.191 1.617 16.911 1.00 52.69 109 SER A CA 1
ATOM 792 C C . SER A 1 109 ? 9.520 0.316 16.465 1.00 52.69 109 SER A C 1
ATOM 794 O O . SER A 1 109 ? 10.047 -0.764 16.728 1.00 52.69 109 SER A O 1
ATOM 796 N N . ALA A 1 110 ? 8.398 0.410 15.747 1.00 54.34 110 ALA A N 1
ATOM 797 C CA . ALA A 1 110 ? 7.730 -0.718 15.102 1.00 54.34 110 ALA A CA 1
ATOM 798 C C . ALA A 1 110 ? 8.650 -1.411 14.084 1.00 54.34 110 ALA A C 1
ATOM 800 O O . ALA A 1 110 ? 8.921 -2.603 14.192 1.00 54.34 110 ALA A O 1
ATOM 801 N N . LEU A 1 111 ? 9.210 -0.645 13.151 1.00 58.66 111 LEU A N 1
ATOM 802 C CA . LEU A 1 111 ? 10.087 -1.142 12.093 1.00 58.66 111 LEU A CA 1
ATOM 803 C C . LEU A 1 111 ? 11.424 -1.666 12.635 1.00 58.66 111 LEU A C 1
ATOM 805 O O . LEU A 1 111 ? 11.896 -2.716 12.202 1.00 58.66 111 LEU A O 1
ATOM 809 N N . GLY A 1 112 ? 11.984 -1.007 13.651 1.00 56.78 112 GLY A N 1
ATOM 810 C CA . GLY A 1 112 ? 13.194 -1.452 14.339 1.00 56.78 112 GLY A CA 1
ATOM 811 C C . GLY A 1 112 ? 13.018 -2.793 15.059 1.00 56.78 112 GLY A C 1
ATOM 812 O O . GLY A 1 112 ? 13.936 -3.613 15.044 1.00 56.78 112 GLY A O 1
ATOM 813 N N . ARG A 1 113 ? 11.831 -3.069 15.624 1.00 54.00 113 ARG A N 1
ATOM 814 C CA . ARG A 1 113 ? 11.498 -4.384 16.215 1.00 54.00 113 ARG A CA 1
ATOM 815 C C . ARG A 1 113 ? 11.398 -5.494 15.171 1.00 54.00 113 ARG A C 1
ATOM 817 O O . ARG A 1 113 ? 11.770 -6.626 15.457 1.00 54.00 113 ARG A O 1
ATOM 824 N N . LEU A 1 114 ? 10.978 -5.155 13.957 1.00 51.62 114 LEU A N 1
ATOM 825 C CA . LEU A 1 114 ? 10.932 -6.066 12.809 1.00 51.62 114 LEU A CA 1
ATOM 826 C C . LEU A 1 114 ? 12.305 -6.259 12.148 1.00 51.62 114 LEU A C 1
ATOM 828 O O . LEU A 1 114 ? 12.470 -7.088 11.258 1.00 51.62 114 LEU A O 1
ATOM 832 N N . GLY A 1 115 ? 13.321 -5.518 12.598 1.00 50.97 115 GLY A N 1
ATOM 833 C CA . GLY A 1 115 ? 14.660 -5.565 12.030 1.00 50.97 115 GLY A CA 1
ATOM 834 C C . GLY A 1 115 ? 14.852 -4.707 10.784 1.00 50.97 115 GLY A C 1
ATOM 835 O O . GLY A 1 115 ? 15.929 -4.763 10.196 1.00 50.97 115 GLY A O 1
ATOM 836 N N . PHE A 1 116 ? 13.870 -3.900 10.391 1.00 52.97 116 PHE A N 1
ATOM 837 C CA . PHE A 1 116 ? 14.053 -2.920 9.326 1.00 52.97 116 PHE A CA 1
ATOM 838 C C . PHE A 1 116 ? 14.804 -1.710 9.891 1.00 52.97 116 PHE A C 1
ATOM 840 O O . PHE A 1 116 ? 14.367 -1.073 10.853 1.00 52.97 116 PHE A O 1
ATOM 847 N N . ALA A 1 117 ? 15.966 -1.405 9.315 1.00 47.84 117 ALA A N 1
ATOM 848 C CA . ALA A 1 117 ? 16.703 -0.197 9.657 1.00 47.84 117 ALA A CA 1
ATOM 849 C C . ALA A 1 117 ? 16.071 0.995 8.925 1.00 47.84 117 ALA A C 1
ATOM 851 O O . ALA A 1 117 ? 15.914 0.972 7.705 1.00 47.84 117 ALA A O 1
ATOM 852 N N . THR A 1 118 ? 15.706 2.038 9.669 1.00 43.91 118 THR A N 1
ATOM 853 C CA . THR A 1 118 ? 15.486 3.373 9.094 1.00 43.91 118 THR A CA 1
ATOM 854 C C . THR A 1 118 ? 16.860 4.011 8.958 1.00 43.91 118 THR A C 1
ATOM 856 O O . THR A 1 118 ? 17.571 4.140 9.961 1.00 43.91 118 THR A O 1
ATOM 859 N N . ALA A 1 119 ? 17.238 4.327 7.720 1.00 46.47 119 ALA A N 1
ATOM 860 C CA . ALA A 1 119 ? 18.401 5.155 7.419 1.00 46.47 119 ALA A CA 1
ATOM 861 C C . ALA A 1 119 ? 18.144 6.613 7.828 1.00 46.47 119 ALA A C 1
ATOM 863 O O . ALA A 1 119 ? 16.951 7.002 7.890 1.00 46.47 119 ALA A O 1
#